Protein AF-A0A9X0H6C4-F1 (afdb_monomer_lite)

Foldseek 3Di:
DPPDDPPPLVDPVSVVVVVVVVVCCQQQPAFDVVQPGHGNVVSVVVVVVVVVVVVVVD

Secondary structure (DSSP, 8-state):
----------SHHHHHHHHHHHHHHHHHT--BGGGTSB-HHHHHHHHHHHHHHHHHH-

Structure (mmCIF, N/CA/C/O backbone):
data_AF-A0A9X0H6C4-F1
#
_entry.id   AF-A0A9X0H6C4-F1
#
loop_
_atom_site.group_PDB
_atom_site.id
_atom_site.type_symbol
_atom_site.label_atom_id
_atom_site.label_alt_id
_atom_site.label_comp_id
_atom_site.label_asym_id
_atom_site.label_entity_id
_atom_site.label_seq_id
_atom_site.pdbx_PDB_ins_code
_atom_site.Cartn_x
_atom_site.Cartn_y
_atom_site.Cartn_z
_atom_site.occupancy
_atom_site.B_iso_or_equiv
_atom_site.auth_seq_id
_atom_site.auth_comp_id
_atom_site.auth_asym_id
_atom_site.auth_atom_id
_atom_site.pdbx_PDB_model_num
ATOM 1 N N . PRO A 1 1 ? 16.010 -19.610 -3.298 1.00 44.78 1 PRO A N 1
ATOM 2 C CA . PRO A 1 1 ? 16.842 -19.324 -4.487 1.00 44.78 1 PRO A CA 1
ATOM 3 C C . PRO A 1 1 ? 16.011 -18.642 -5.583 1.00 44.78 1 PRO A C 1
ATOM 5 O O . PRO A 1 1 ? 15.386 -19.318 -6.386 1.00 44.78 1 PRO A O 1
ATOM 8 N N . ASN A 1 2 ? 15.987 -17.309 -5.585 1.00 42.69 2 ASN A N 1
ATOM 9 C CA . ASN A 1 2 ? 15.559 -16.531 -6.748 1.00 42.69 2 ASN A CA 1
ATOM 10 C C . ASN A 1 2 ? 16.745 -15.670 -7.174 1.00 42.69 2 ASN A C 1
ATOM 12 O O . ASN A 1 2 ? 16.828 -14.485 -6.872 1.00 42.69 2 ASN A O 1
ATOM 16 N N . SER A 1 3 ? 17.698 -16.329 -7.828 1.00 56.38 3 SER A N 1
ATOM 17 C CA . SER A 1 3 ? 18.689 -15.662 -8.659 1.00 56.38 3 SER A CA 1
ATOM 18 C C . SER A 1 3 ? 18.085 -15.520 -10.050 1.00 56.38 3 SER A C 1
ATOM 20 O O . SER A 1 3 ? 18.132 -16.450 -10.848 1.00 56.38 3 SER A O 1
ATOM 22 N N . ALA A 1 4 ? 17.508 -14.360 -10.332 1.00 51.28 4 ALA A N 1
ATOM 23 C CA . ALA A 1 4 ? 17.334 -13.865 -11.688 1.00 51.28 4 ALA A CA 1
ATOM 24 C C . ALA A 1 4 ? 17.573 -12.358 -11.618 1.00 51.28 4 ALA A C 1
ATOM 26 O O . ALA A 1 4 ? 16.877 -11.676 -10.877 1.00 51.28 4 ALA A O 1
ATOM 27 N N . ALA A 1 5 ? 18.646 -11.930 -12.289 1.00 52.22 5 ALA A N 1
ATOM 28 C CA . ALA A 1 5 ? 19.062 -10.571 -12.629 1.00 52.22 5 ALA A CA 1
ATOM 29 C C . ALA A 1 5 ? 18.272 -9.424 -11.979 1.00 52.22 5 ALA A C 1
ATOM 31 O O . ALA A 1 5 ? 17.073 -9.311 -12.207 1.00 52.22 5 ALA A O 1
ATOM 32 N N . SER A 1 6 ? 18.957 -8.504 -11.285 1.00 63.38 6 SER A N 1
ATOM 33 C CA . SER A 1 6 ? 18.416 -7.162 -11.040 1.00 63.38 6 SER A CA 1
ATOM 34 C C . SER A 1 6 ? 17.822 -6.656 -12.357 1.00 63.38 6 SER A C 1
ATOM 36 O O . SER A 1 6 ? 18.600 -6.462 -13.298 1.00 63.38 6 SER A O 1
ATOM 38 N N . PRO A 1 7 ? 16.490 -6.509 -12.495 1.00 61.88 7 PRO A N 1
ATOM 39 C CA . PRO A 1 7 ? 15.942 -5.999 -13.730 1.00 61.88 7 PRO A CA 1
ATOM 40 C C . PRO A 1 7 ? 16.342 -4.534 -13.717 1.00 61.88 7 PRO A C 1
ATOM 42 O O . PRO A 1 7 ? 15.784 -3.737 -12.965 1.00 61.88 7 PRO A O 1
ATOM 45 N N . SER A 1 8 ? 17.390 -4.184 -14.461 1.00 73.62 8 SER A N 1
ATOM 46 C CA . SER A 1 8 ? 17.674 -2.785 -14.719 1.00 73.62 8 SER A CA 1
ATOM 47 C C . SER A 1 8 ? 16.401 -2.234 -15.337 1.00 73.62 8 SER A C 1
ATOM 49 O O . SER A 1 8 ? 15.988 -2.678 -16.404 1.00 73.62 8 SER A O 1
ATOM 51 N N . TRP A 1 9 ? 15.711 -1.349 -14.622 1.00 84.62 9 TRP A N 1
ATOM 52 C CA . TRP A 1 9 ? 14.551 -0.666 -15.165 1.00 84.62 9 TRP A CA 1
ATOM 53 C C . TRP A 1 9 ? 15.071 0.222 -16.295 1.00 84.62 9 TRP A C 1
ATOM 55 O O . TRP A 1 9 ? 15.723 1.232 -16.024 1.00 84.62 9 TRP A O 1
ATOM 65 N N . PRO A 1 10 ? 14.886 -0.183 -17.565 1.00 83.75 10 PRO A N 1
ATOM 66 C CA . PRO A 1 10 ? 15.702 0.334 -18.661 1.00 83.75 10 PRO A CA 1
ATOM 67 C C . PRO A 1 10 ? 15.31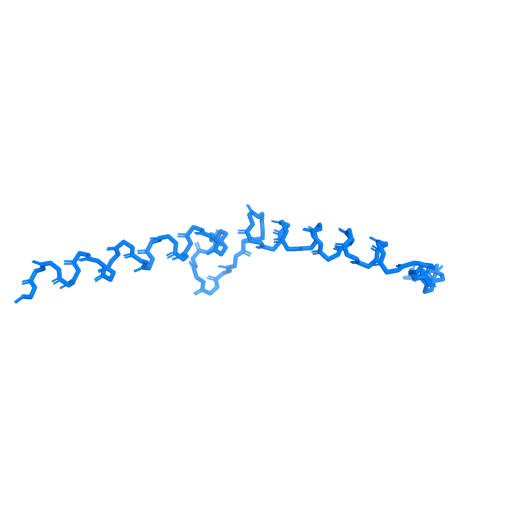9 1.771 -19.019 1.00 83.75 10 PRO A C 1
ATOM 69 O O . PRO A 1 10 ? 16.038 2.458 -19.739 1.00 83.75 10 PRO A O 1
ATOM 72 N N . THR A 1 11 ? 14.170 2.224 -18.522 1.00 92.00 11 THR A N 1
ATOM 73 C CA . THR A 1 11 ? 13.624 3.554 -18.732 1.00 92.00 11 THR A CA 1
ATOM 74 C C . THR A 1 11 ? 12.965 4.043 -17.451 1.00 92.00 11 THR A C 1
ATOM 76 O O . THR A 1 11 ? 12.499 3.256 -16.624 1.00 92.00 11 THR A O 1
ATOM 79 N N . ARG A 1 12 ? 12.843 5.365 -17.327 1.00 92.44 12 ARG A N 1
ATOM 80 C CA . ARG A 1 12 ? 12.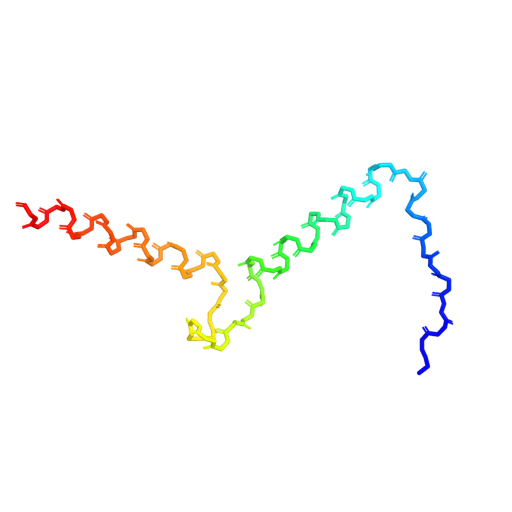049 5.999 -16.272 1.00 92.44 12 ARG A CA 1
ATOM 81 C C . ARG A 1 12 ? 10.596 5.500 -16.264 1.00 92.44 12 ARG A C 1
ATOM 83 O O . ARG A 1 12 ? 10.065 5.225 -15.198 1.00 92.44 12 ARG A O 1
ATOM 90 N N . GLY A 1 13 ? 9.998 5.297 -17.440 1.00 95.69 13 GLY A N 1
ATOM 91 C CA . GLY A 1 13 ? 8.627 4.793 -17.560 1.00 95.69 13 GLY A CA 1
ATOM 92 C C . GLY A 1 13 ? 8.437 3.381 -16.992 1.00 95.69 13 GLY A C 1
ATOM 93 O O . GLY A 1 13 ? 7.383 3.085 -16.438 1.00 95.69 13 GLY A O 1
ATOM 94 N N . ALA A 1 14 ? 9.459 2.518 -17.059 1.00 92.69 14 ALA A N 1
ATOM 95 C CA . ALA A 1 14 ? 9.402 1.204 -16.417 1.00 92.69 14 ALA A CA 1
ATOM 96 C C . ALA A 1 14 ? 9.339 1.328 -14.886 1.00 92.69 14 ALA A C 1
ATOM 98 O O . ALA A 1 14 ? 8.545 0.644 -14.249 1.00 92.69 14 ALA A O 1
ATOM 99 N N . VAL A 1 15 ? 10.118 2.248 -14.306 1.00 93.69 15 VAL A N 1
ATOM 100 C CA . VAL A 1 15 ? 10.074 2.544 -12.864 1.00 93.69 15 VAL A CA 1
ATOM 101 C C . VAL A 1 15 ? 8.712 3.092 -12.460 1.00 93.69 15 VAL A C 1
ATOM 103 O O . VAL A 1 15 ? 8.136 2.640 -11.474 1.00 93.69 15 VAL A O 1
ATOM 106 N N . GLU A 1 16 ? 8.191 4.053 -13.224 1.00 97.19 16 GLU A N 1
ATOM 107 C CA . GLU A 1 16 ? 6.889 4.671 -12.965 1.00 97.19 16 GLU A CA 1
ATOM 108 C C . GLU A 1 16 ? 5.771 3.624 -12.998 1.00 97.19 16 GLU A C 1
ATOM 110 O O . GLU A 1 16 ? 4.953 3.581 -12.083 1.00 97.19 16 GLU A O 1
ATOM 115 N N . LEU A 1 17 ? 5.779 2.717 -13.980 1.00 95.44 17 LEU A N 1
ATOM 116 C CA . LEU A 1 17 ? 4.786 1.649 -14.073 1.00 95.44 17 LEU A CA 1
ATOM 117 C C . LEU A 1 17 ? 4.865 0.666 -12.896 1.00 95.44 17 LEU A C 1
ATOM 119 O O . LEU A 1 17 ? 3.834 0.339 -12.310 1.00 95.44 17 LEU A O 1
ATOM 123 N N . GLU A 1 18 ? 6.060 0.193 -12.537 1.00 95.12 18 GLU A N 1
ATOM 124 C CA . GLU A 1 18 ? 6.214 -0.716 -11.393 1.00 95.12 18 GLU A CA 1
ATOM 125 C C . GLU A 1 18 ? 5.860 -0.026 -10.069 1.00 95.12 18 GLU A C 1
ATOM 127 O O . GLU A 1 18 ? 5.238 -0.636 -9.198 1.00 95.12 18 GLU A O 1
ATOM 132 N N . THR A 1 19 ? 6.152 1.270 -9.949 1.00 96.12 19 THR A N 1
ATOM 133 C CA . THR A 1 19 ? 5.728 2.081 -8.801 1.00 96.12 19 THR A CA 1
ATOM 134 C C . THR A 1 19 ? 4.206 2.184 -8.737 1.00 96.12 19 THR A C 1
ATOM 136 O O . THR A 1 19 ? 3.633 1.947 -7.678 1.00 96.12 19 THR A O 1
ATOM 139 N N . LEU A 1 20 ? 3.528 2.461 -9.857 1.00 98.00 20 LEU A N 1
ATOM 140 C CA . LEU A 1 20 ? 2.062 2.519 -9.906 1.00 98.00 20 LEU A CA 1
ATOM 141 C C . LEU A 1 20 ? 1.423 1.180 -9.524 1.00 98.00 20 LEU A C 1
ATOM 143 O O . LEU A 1 20 ? 0.467 1.159 -8.751 1.00 98.00 20 LEU A O 1
ATOM 147 N N . LYS A 1 21 ? 1.974 0.058 -10.002 1.00 97.69 21 LYS A N 1
ATOM 148 C CA . LYS A 1 21 ? 1.509 -1.285 -9.613 1.00 97.69 21 LYS A CA 1
ATOM 149 C C . LYS A 1 21 ? 1.677 -1.537 -8.117 1.00 97.69 21 LYS A C 1
ATOM 151 O O . LYS A 1 21 ? 0.786 -2.104 -7.487 1.00 97.69 21 LYS A O 1
ATOM 156 N N . TRP A 1 22 ? 2.809 -1.124 -7.549 1.00 97.94 22 TRP A N 1
ATOM 157 C CA . TRP A 1 22 ? 3.052 -1.257 -6.116 1.00 97.94 22 TRP A CA 1
ATOM 158 C C . TRP A 1 22 ? 2.086 -0.395 -5.296 1.00 97.94 22 TRP A C 1
ATOM 160 O O . TRP A 1 22 ? 1.521 -0.897 -4.326 1.00 97.94 22 TRP A O 1
ATOM 170 N N . VAL A 1 23 ? 1.850 0.856 -5.707 1.00 98.50 23 VAL A N 1
ATOM 171 C CA . VAL A 1 23 ? 0.900 1.769 -5.050 1.00 98.50 23 VAL A CA 1
ATOM 172 C C . VAL A 1 23 ? -0.523 1.207 -5.095 1.00 98.50 23 VAL A C 1
ATOM 174 O O . VAL A 1 23 ? -1.178 1.177 -4.056 1.00 98.50 23 VAL A O 1
ATOM 177 N N . ASP A 1 24 ? -0.984 0.707 -6.250 1.00 98.56 24 ASP A N 1
ATOM 178 C CA . ASP A 1 24 ? -2.300 0.056 -6.373 1.00 98.56 24 ASP A CA 1
ATOM 179 C C . ASP A 1 24 ? -2.433 -1.111 -5.392 1.00 98.56 24 ASP A C 1
ATOM 181 O O . ASP A 1 24 ? -3.358 -1.159 -4.580 1.00 98.56 24 ASP A O 1
ATOM 185 N N . TRP A 1 25 ? -1.470 -2.036 -5.422 1.00 98.62 25 TRP A N 1
ATOM 186 C CA . TRP A 1 25 ? -1.500 -3.202 -4.549 1.00 98.62 25 TRP A CA 1
ATOM 187 C C . TRP A 1 25 ? -1.464 -2.808 -3.070 1.00 98.62 25 TRP A C 1
ATOM 189 O O . TRP A 1 25 ? -2.240 -3.342 -2.276 1.00 98.62 25 TRP A O 1
ATOM 199 N N . PHE A 1 26 ? -0.593 -1.870 -2.695 1.00 98.12 26 PHE A N 1
ATOM 200 C CA . PHE A 1 26 ? -0.456 -1.435 -1.312 1.00 98.12 26 PHE A CA 1
ATOM 201 C C . PHE A 1 26 ? -1.739 -0.774 -0.808 1.00 98.12 26 PHE A C 1
ATOM 203 O O . PHE A 1 26 ? -2.217 -1.147 0.257 1.00 98.12 26 PHE A O 1
ATOM 210 N N . ASN A 1 27 ? -2.311 0.164 -1.564 1.00 98.44 27 ASN A N 1
ATOM 211 C CA . ASN A 1 27 ? -3.460 0.943 -1.103 1.00 98.44 27 ASN A CA 1
ATOM 212 C C . ASN A 1 27 ? -4.776 0.166 -1.163 1.00 98.44 27 ASN A C 1
ATOM 214 O O . ASN A 1 27 ? -5.593 0.310 -0.256 1.00 98.44 27 ASN A O 1
ATOM 218 N N . HIS A 1 28 ? -4.980 -0.653 -2.199 1.00 98.19 28 HIS A N 1
ATOM 219 C CA . HIS A 1 28 ? -6.286 -1.261 -2.478 1.00 98.19 28 HIS A CA 1
ATOM 220 C C . HIS A 1 28 ? -6.372 -2.756 -2.163 1.00 98.19 28 HIS A C 1
ATOM 222 O O . HIS A 1 28 ? -7.474 -3.296 -2.116 1.00 98.19 28 HIS A O 1
ATOM 228 N N . ARG A 1 29 ? -5.245 -3.460 -1.983 1.00 97.50 29 ARG A N 1
ATOM 229 C CA . ARG A 1 29 ? -5.247 -4.933 -1.852 1.00 97.50 29 ARG A CA 1
ATOM 230 C C . ARG A 1 29 ? -4.532 -5.445 -0.609 1.00 97.50 29 ARG A C 1
ATOM 232 O O . ARG A 1 29 ? -4.871 -6.517 -0.112 1.00 97.50 29 ARG A O 1
ATOM 239 N N . ARG A 1 30 ? -3.514 -4.735 -0.121 1.00 97.69 30 ARG A N 1
ATOM 240 C CA . ARG A 1 30 ? -2.730 -5.167 1.036 1.00 97.69 30 ARG A CA 1
ATOM 241 C C . ARG A 1 30 ? -3.539 -4.983 2.317 1.00 97.69 30 ARG A C 1
ATOM 243 O O . ARG A 1 30 ? -3.851 -3.864 2.691 1.00 97.69 30 ARG A O 1
ATOM 250 N N . LEU A 1 31 ? -3.794 -6.075 3.031 1.00 98.12 31 LEU A N 1
ATOM 251 C CA . LEU A 1 31 ? -4.415 -6.032 4.355 1.00 98.12 31 LEU A CA 1
ATOM 252 C C . LEU A 1 31 ? -3.347 -5.829 5.434 1.00 98.12 31 LEU A C 1
ATOM 254 O O . LEU A 1 31 ? -2.322 -6.519 5.437 1.00 98.12 31 LEU A O 1
ATOM 258 N N . LEU A 1 32 ? -3.586 -4.893 6.352 1.00 96.88 32 LEU A N 1
ATOM 259 C CA . LEU A 1 32 ? -2.657 -4.554 7.429 1.00 96.88 32 LEU A CA 1
ATOM 260 C C . LEU A 1 32 ? -3.272 -4.875 8.798 1.00 96.88 32 LEU A C 1
ATOM 262 O O . LEU A 1 32 ? -4.228 -4.232 9.220 1.00 96.88 32 LEU A O 1
ATOM 266 N N . GLU A 1 33 ? -2.693 -5.844 9.513 1.00 96.94 33 GLU A N 1
ATOM 267 C CA . GLU A 1 33 ? -3.120 -6.231 10.870 1.00 96.94 33 GLU A CA 1
ATOM 268 C C . GLU A 1 33 ? -3.213 -5.044 11.850 1.00 96.94 33 GLU A C 1
ATOM 270 O O . GLU A 1 33 ? -4.250 -4.920 12.500 1.00 96.94 33 GLU A O 1
ATOM 275 N N . PRO A 1 34 ? -2.233 -4.111 11.923 1.00 96.88 34 PRO A N 1
ATOM 276 C CA . PRO A 1 34 ? -2.264 -3.036 12.922 1.00 96.88 34 PRO A CA 1
ATOM 277 C C . PRO A 1 34 ? -3.453 -2.075 12.808 1.00 96.88 34 PRO A C 1
ATOM 279 O O . PRO A 1 34 ? -3.759 -1.376 13.767 1.00 96.88 34 PRO A O 1
ATOM 282 N N . ILE A 1 35 ? -4.105 -2.023 11.644 1.00 95.75 35 ILE A N 1
ATOM 283 C CA . ILE A 1 35 ? -5.274 -1.172 11.376 1.00 95.75 35 ILE A CA 1
ATOM 284 C C . ILE A 1 35 ? -6.557 -1.997 11.198 1.00 95.75 35 ILE A C 1
ATOM 286 O O . ILE A 1 35 ? -7.536 -1.502 10.652 1.00 95.75 35 ILE A O 1
ATOM 290 N N . GLY A 1 36 ? -6.562 -3.257 11.650 1.00 96.81 36 GLY A N 1
ATOM 291 C CA . GLY A 1 36 ? -7.755 -4.108 11.649 1.00 96.81 36 GLY A CA 1
ATOM 292 C C . GLY A 1 36 ? -7.924 -4.987 10.410 1.00 96.81 36 GLY A C 1
ATOM 293 O O . GLY A 1 36 ? -9.042 -5.378 10.098 1.00 96.81 36 GLY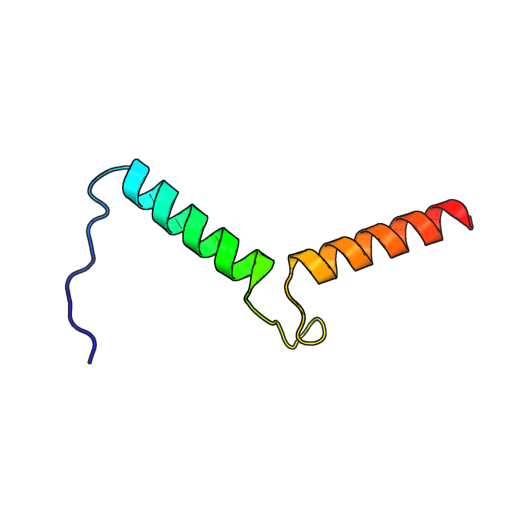 A O 1
AT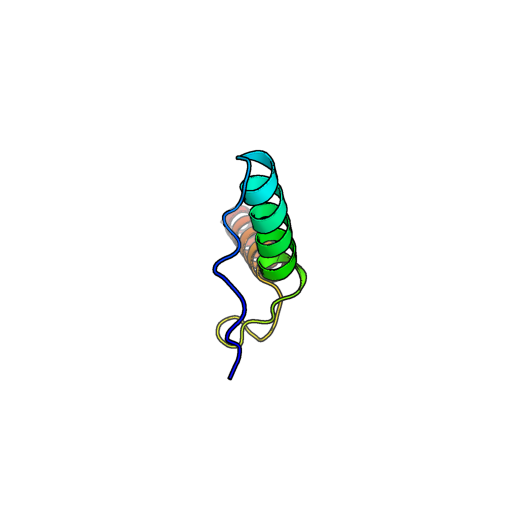OM 294 N N . HIS A 1 37 ? -6.835 -5.320 9.711 1.00 97.81 37 HIS A N 1
ATOM 295 C CA . HIS A 1 37 ? -6.847 -6.173 8.513 1.00 97.81 37 HIS A CA 1
ATOM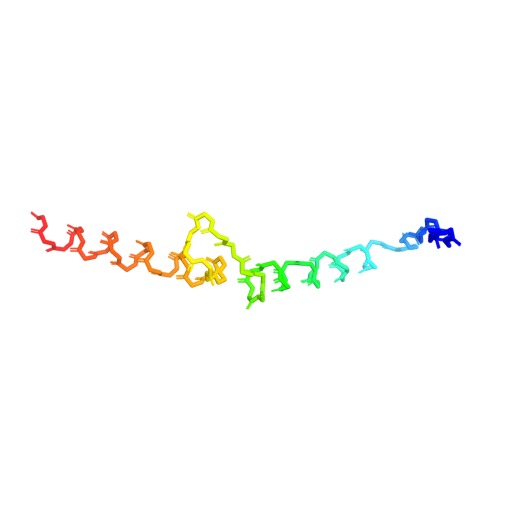 296 C C . HIS A 1 37 ? -7.674 -5.625 7.341 1.00 97.81 37 HIS A C 1
ATOM 298 O O . HIS A 1 37 ? -8.221 -6.398 6.558 1.00 97.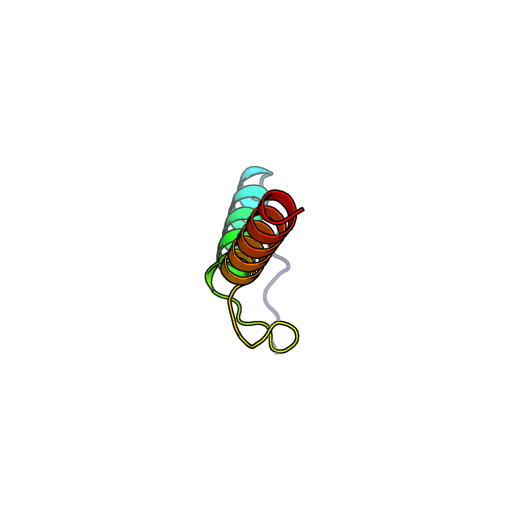81 37 HIS A O 1
ATOM 304 N N . ILE A 1 38 ? -7.705 -4.305 7.172 1.00 98.06 38 ILE A N 1
ATOM 305 C CA . ILE A 1 38 ? -8.324 -3.640 6.016 1.00 98.06 38 ILE A CA 1
ATOM 306 C C . ILE A 1 38 ? -7.265 -3.000 5.104 1.00 98.06 38 ILE A C 1
ATOM 308 O O . ILE A 1 38 ? -6.127 -2.786 5.550 1.00 98.06 38 ILE A O 1
ATOM 312 N N . PRO A 1 39 ? -7.596 -2.711 3.829 1.00 98.38 39 PRO A N 1
ATOM 313 C CA . PRO A 1 39 ? -6.742 -1.922 2.951 1.00 98.38 39 PRO A CA 1
ATOM 314 C C . PRO A 1 39 ? -6.507 -0.500 3.493 1.00 98.38 39 PRO A C 1
ATOM 316 O O . PRO A 1 39 ? -7.427 0.098 4.057 1.00 98.38 39 PRO A O 1
ATOM 319 N N . PRO A 1 40 ? -5.316 0.092 3.282 1.00 98.38 40 PRO A N 1
ATOM 320 C CA . PRO A 1 40 ? -5.014 1.457 3.711 1.00 98.38 40 PRO A CA 1
ATOM 321 C C . PRO A 1 40 ? -6.024 2.506 3.243 1.00 98.38 40 PRO A C 1
ATOM 323 O O . PRO A 1 40 ? -6.381 3.382 4.025 1.00 98.38 40 PRO A O 1
ATOM 326 N N . VAL A 1 41 ? -6.517 2.401 2.002 1.00 98.25 41 VAL A N 1
ATOM 327 C CA . VAL A 1 41 ? -7.487 3.367 1.457 1.00 98.25 41 VAL A CA 1
ATOM 328 C C . VAL A 1 41 ? -8.813 3.361 2.226 1.00 98.25 41 VAL A C 1
ATOM 330 O O . VAL A 1 41 ? -9.433 4.404 2.408 1.00 98.25 41 VAL A O 1
ATOM 333 N N . GLU A 1 42 ? -9.238 2.199 2.728 1.00 98.38 42 GLU A N 1
ATOM 334 C CA . GLU A 1 42 ? -10.455 2.086 3.535 1.00 98.38 42 GLU A CA 1
ATOM 335 C C . GLU A 1 42 ? -10.237 2.672 4.931 1.00 98.38 42 GLU A C 1
ATOM 337 O O . GLU A 1 42 ? -11.080 3.418 5.426 1.00 98.38 42 GLU A O 1
ATOM 342 N N . ALA A 1 43 ? -9.082 2.401 5.546 1.00 98.19 43 ALA A N 1
ATOM 343 C CA . ALA A 1 43 ? -8.732 2.981 6.841 1.00 98.19 43 ALA A CA 1
ATOM 344 C C . ALA A 1 43 ? -8.660 4.516 6.788 1.00 98.19 43 ALA A C 1
ATOM 346 O O . ALA A 1 43 ? -9.154 5.191 7.692 1.00 98.19 43 ALA A O 1
ATOM 347 N N . GLU A 1 44 ? -8.086 5.071 5.719 1.00 97.88 44 GLU A N 1
ATOM 348 C CA . GLU A 1 44 ? -8.027 6.515 5.488 1.00 97.88 44 GLU A CA 1
ATOM 349 C C . GLU A 1 44 ? -9.429 7.121 5.305 1.00 97.88 44 GLU A C 1
ATOM 351 O O . GLU A 1 44 ? -9.747 8.140 5.921 1.00 97.88 44 GLU A O 1
ATOM 356 N N . ALA A 1 45 ? -10.303 6.468 4.530 1.00 98.06 45 ALA A N 1
ATOM 357 C CA . ALA A 1 45 ? -11.686 6.910 4.356 1.00 98.06 45 ALA A CA 1
ATOM 358 C C . ALA A 1 45 ? -12.454 6.946 5.690 1.00 98.06 45 ALA A C 1
ATOM 360 O O . ALA A 1 45 ? -13.125 7.937 5.990 1.00 98.06 45 ALA A O 1
ATOM 361 N N . ILE A 1 46 ? -12.304 5.905 6.517 1.00 97.56 46 ILE A N 1
ATOM 362 C CA . ILE A 1 46 ? -12.904 5.840 7.859 1.00 97.56 46 ILE A CA 1
ATOM 363 C C . ILE A 1 46 ? -12.375 6.977 8.743 1.00 97.56 46 ILE A C 1
ATOM 365 O O . ILE A 1 46 ? -13.158 7.655 9.409 1.00 97.56 46 ILE A O 1
ATOM 369 N N . TYR A 1 47 ? -11.062 7.219 8.730 1.00 96.50 47 TYR A N 1
ATOM 370 C CA . TYR A 1 47 ? -10.442 8.291 9.509 1.00 96.50 47 TYR A CA 1
ATOM 371 C C . TYR A 1 47 ? -11.011 9.670 9.146 1.00 96.50 47 TYR A C 1
ATOM 373 O O . TYR A 1 47 ? -11.415 10.428 10.032 1.00 96.50 47 TYR A O 1
ATOM 381 N N . TYR A 1 48 ? -11.104 9.993 7.853 1.00 97.50 48 TYR A N 1
ATOM 382 C CA . TYR A 1 48 ? -11.642 11.284 7.413 1.00 97.50 48 TYR A CA 1
ATOM 383 C C . TYR A 1 48 ? -13.140 11.437 7.675 1.00 97.50 48 TYR A C 1
ATOM 385 O O . TYR A 1 48 ? -13.592 12.545 7.983 1.00 97.50 48 TYR A O 1
ATOM 393 N N . GLN A 1 49 ? -13.905 10.346 7.609 1.00 96.94 49 GLN A N 1
ATOM 394 C CA . GLN A 1 49 ? -15.306 10.357 8.015 1.00 96.94 49 GLN A CA 1
ATOM 395 C C . GLN A 1 49 ? -15.435 10.724 9.501 1.00 96.94 49 GLN A C 1
ATOM 397 O O . GLN A 1 49 ? -16.126 11.685 9.836 1.00 96.94 49 GLN A O 1
ATOM 402 N N . GLN A 1 50 ? -14.710 10.028 10.382 1.00 96.31 50 GLN A N 1
ATOM 403 C CA . GLN A 1 50 ? -14.738 10.278 11.829 1.00 96.31 50 GLN A CA 1
ATOM 404 C C . GLN A 1 50 ? -14.271 11.691 12.191 1.00 96.31 50 GLN A C 1
ATOM 406 O O . GLN A 1 50 ? -14.847 12.337 13.070 1.00 96.31 50 GLN A O 1
ATOM 411 N N . LEU A 1 51 ? -13.236 12.188 11.509 1.00 95.88 51 LEU A N 1
ATOM 412 C CA . LEU A 1 51 ? -12.734 13.546 11.703 1.00 95.88 51 LEU A CA 1
ATOM 413 C C . LEU A 1 51 ? -13.798 14.590 11.338 1.00 95.88 51 LEU A C 1
ATOM 415 O O . LEU A 1 51 ? -13.995 15.556 12.074 1.00 95.88 51 LEU A O 1
ATOM 419 N N . THR A 1 52 ? -14.506 14.370 10.229 1.00 94.44 52 THR A N 1
ATOM 420 C CA . THR A 1 52 ? -15.589 15.250 9.765 1.00 94.44 52 THR A CA 1
ATOM 421 C C . THR A 1 52 ? -16.779 15.228 10.722 1.00 94.44 52 THR A C 1
ATOM 423 O O . THR A 1 52 ? -17.295 16.282 11.087 1.00 94.44 52 THR A O 1
ATOM 426 N N . GLU A 1 53 ? -17.189 14.043 11.177 1.00 92.81 53 GLU A N 1
ATOM 427 C CA . GLU A 1 53 ? -18.267 13.878 12.159 1.00 92.81 53 GLU A CA 1
ATOM 428 C C . GLU A 1 53 ? -17.927 14.573 13.484 1.00 92.81 53 GLU A C 1
ATOM 430 O O . GLU A 1 53 ? -18.743 15.321 14.020 1.00 92.81 53 GLU A O 1
ATOM 435 N N . SER A 1 54 ? -16.693 14.409 13.967 1.00 90.25 54 SER A N 1
ATOM 436 C CA . SER A 1 54 ? -16.218 15.064 15.192 1.00 90.25 54 SER A CA 1
ATOM 437 C C . SER A 1 54 ? -16.204 16.590 15.066 1.00 90.25 54 SER A C 1
ATOM 439 O O . SER A 1 54 ? -16.552 17.287 16.015 1.00 90.25 54 SER A O 1
ATOM 441 N N . ALA A 1 55 ? -15.836 17.115 13.895 1.00 85.44 55 ALA A N 1
ATOM 442 C CA . ALA A 1 55 ? -15.832 18.550 13.627 1.00 85.44 55 ALA A CA 1
ATOM 443 C C . ALA A 1 55 ? -17.243 19.156 13.519 1.00 85.44 55 ALA A C 1
ATOM 445 O O . ALA A 1 55 ? -17.402 20.343 13.772 1.00 85.44 55 ALA A O 1
ATOM 446 N N . HIS A 1 56 ? -18.256 18.367 13.144 1.00 74.75 56 HIS A N 1
ATOM 447 C CA . HIS A 1 56 ? -19.646 18.830 13.037 1.00 74.75 56 HIS A CA 1
ATOM 448 C C . HIS A 1 56 ? -20.413 18.772 14.371 1.00 74.75 56 HIS A C 1
ATOM 450 O O . HIS A 1 56 ? -21.432 19.439 14.523 1.00 74.75 56 HIS A O 1
ATOM 456 N N . VAL A 1 57 ? -19.945 17.964 15.328 1.00 71.06 57 VAL A N 1
ATOM 457 C CA . VAL A 1 57 ? -20.539 17.832 16.673 1.00 71.06 57 VAL A CA 1
ATOM 458 C C . VAL A 1 57 ? -20.010 18.894 17.659 1.00 71.06 57 VAL A C 1
ATOM 460 O O . VAL A 1 57 ? -20.625 19.098 18.706 1.00 71.06 57 VAL A O 1
ATOM 463 N N . ALA A 1 58 ? -18.897 19.563 17.337 1.00 56.88 58 ALA A N 1
ATOM 464 C CA . ALA A 1 58 ? -18.283 20.632 18.134 1.00 56.88 58 ALA A CA 1
ATOM 465 C C . ALA A 1 58 ? -18.899 22.012 17.848 1.00 56.88 58 ALA A C 1
ATOM 467 O O . ALA A 1 58 ? -19.032 22.793 18.820 1.00 56.88 58 ALA A O 1
#

Sequence (58 aa):
PNSAASPSWPTRGAVELETLKWVDWFNHRRLLEPIGHIPPVEAEAIYYQQLTESAHVA

Organism: NCBI:txid264455

pLDDT: mean 88.88, std 15.5, range [42.69, 98.62]

Radius of gyration: 17.95 Å; chains: 1; bounding box: 40×40×37 Å